Protein AF-0000000067283941 (afdb_homodimer)

InterPro domains:
  IPR054181 Domain of unknown function DUF6888 [PF21828] (2-55)

Nearest PDB structures (foldseek):
  6r60-assembly2_C  TM=7.325E-01  e=3.450E+00  Nostoc punctiforme
  8tid-assembly1_W  TM=6.831E-01  e=4.395E+00  Tetrahymena thermophila
  8a0k-assembly1_A  TM=3.066E-01  e=2.877E+00  Trypanosoma brucei brucei
  8a0k-assembly2_B  TM=4.057E-01  e=4.395E+00  Trypanosoma brucei brucei
  8a0k-assembly3_C  TM=3.028E-01  e=3.665E+00  Trypanosoma brucei brucei

Solvent-accessible surface area (backbone atoms only — not comparable to full-atom values): 6080 Å² total; per-residue (Å²): 140,80,78,39,72,44,25,39,53,41,48,51,53,52,43,36,50,32,29,76,68,66,31,36,37,47,38,43,46,70,41,81,86,79,52,26,39,39,35,31,34,53,95,71,41,36,35,38,29,34,57,82,28,51,74,47,78,87,139,79,79,40,72,44,24,38,53,42,48,54,52,51,42,36,50,32,26,76,68,66,30,36,37,46,37,41,45,70,41,82,87,80,51,27,38,38,35,33,34,55,93,72,40,36,36,38,30,34,56,84,29,52,73,46,78,87

Structure (mmCIF, N/CA/C/O backbone):
data_AF-0000000067283941-model_v1
#
loop_
_entity.id
_entity.type
_entity.pdbx_description
1 polymer 'DUF6888 domain-containing protein'
#
loop_
_atom_site.group_PDB
_atom_site.id
_atom_site.type_symbol
_atom_site.label_atom_id
_atom_site.label_alt_id
_atom_site.label_comp_id
_atom_site.label_asym_id
_atom_site.label_entity_id
_atom_site.label_seq_id
_atom_site.pdbx_PDB_ins_code
_atom_site.Cartn_x
_atom_site.Cartn_y
_atom_site.Cartn_z
_atom_site.occupancy
_atom_site.B_iso_or_equiv
_atom_site.auth_seq_id
_atom_site.auth_comp_id
_atom_site.auth_asym_id
_atom_site.auth_atom_id
_atom_site.pdbx_PDB_model_num
ATOM 1 N N . MET A 1 1 ? 14.352 -8.273 2.916 1 72.06 1 MET A N 1
ATOM 2 C CA . MET A 1 1 ? 14.633 -7.703 1.602 1 72.06 1 MET A CA 1
ATOM 3 C C . MET A 1 1 ? 13.703 -6.531 1.303 1 72.06 1 MET A C 1
ATOM 5 O O . MET A 1 1 ? 12.555 -6.516 1.756 1 72.06 1 MET A O 1
ATOM 9 N N . GLU A 1 2 ? 14.25 -5.492 0.591 1 90.62 2 GLU A N 1
ATOM 10 C CA . GLU A 1 2 ? 13.531 -4.246 0.357 1 90.62 2 GLU A CA 1
ATOM 11 C C . GLU A 1 2 ? 12.969 -4.191 -1.061 1 90.62 2 GLU A C 1
ATOM 13 O O . GLU A 1 2 ? 13.609 -4.656 -2.006 1 90.62 2 GLU A O 1
ATOM 18 N N . PRO A 1 3 ? 11.805 -3.807 -1.253 1 97.5 3 PRO A N 1
ATOM 19 C CA . PRO A 1 3 ? 11.211 -3.646 -2.584 1 97.5 3 PRO A CA 1
ATOM 20 C C . PRO A 1 3 ? 11.984 -2.66 -3.457 1 97.5 3 PRO A C 1
ATOM 22 O O . PRO A 1 3 ? 12.688 -1.788 -2.936 1 97.5 3 PRO A O 1
ATOM 25 N N . THR A 1 4 ? 12 -2.855 -4.754 1 97.69 4 THR A N 1
ATOM 26 C CA . THR A 1 4 ? 12.609 -1.896 -5.672 1 97.69 4 THR A CA 1
ATOM 27 C C . THR A 1 4 ? 11.742 -0.647 -5.801 1 97.69 4 THR A C 1
ATOM 29 O O . THR A 1 4 ? 10.555 -0.67 -5.461 1 97.69 4 THR A O 1
ATOM 32 N N . PRO A 1 5 ? 12.273 0.443 -6.301 1 97.81 5 PRO A N 1
ATOM 33 C CA . PRO A 1 5 ? 11.461 1.637 -6.543 1 97.81 5 PRO A CA 1
ATOM 34 C C . PRO A 1 5 ? 10.312 1.381 -7.516 1 97.81 5 PRO A C 1
ATOM 36 O O . PRO A 1 5 ? 9.219 1.926 -7.344 1 97.81 5 PRO A O 1
ATOM 39 N N . GLU A 1 6 ? 10.602 0.6 -8.492 1 98.38 6 GLU A N 1
ATOM 40 C CA . GLU A 1 6 ? 9.57 0.262 -9.469 1 98.38 6 GLU A CA 1
ATOM 41 C C . GLU A 1 6 ? 8.422 -0.495 -8.812 1 98.38 6 GLU A C 1
ATOM 43 O O . GLU A 1 6 ? 7.25 -0.26 -9.133 1 98.38 6 GLU A O 1
ATOM 48 N N . GLN A 1 7 ? 8.734 -1.436 -7.867 1 98.69 7 GLN A N 1
ATOM 49 C CA . GLN A 1 7 ? 7.723 -2.189 -7.129 1 98.69 7 GLN A CA 1
ATOM 50 C C . GLN A 1 7 ? 6.879 -1.269 -6.25 1 98.69 7 GLN A C 1
ATOM 52 O O . GLN A 1 7 ? 5.656 -1.404 -6.199 1 98.69 7 GLN A O 1
ATOM 57 N N . LEU A 1 8 ? 7.609 -0.373 -5.664 1 98.62 8 LEU A N 1
ATOM 58 C CA . LEU A 1 8 ? 6.934 0.532 -4.742 1 98.62 8 LEU A CA 1
ATOM 59 C C . LEU A 1 8 ? 5.945 1.426 -5.48 1 98.62 8 LEU A C 1
ATOM 61 O O . LEU A 1 8 ? 4.828 1.651 -5.004 1 98.62 8 LEU A O 1
ATOM 65 N N . ARG A 1 9 ? 6.285 1.905 -6.598 1 98.44 9 ARG A N 1
ATOM 66 C CA . ARG A 1 9 ? 5.387 2.734 -7.395 1 98.44 9 ARG A CA 1
ATOM 67 C C . ARG A 1 9 ? 4.176 1.935 -7.867 1 98.44 9 ARG A C 1
ATOM 69 O O . ARG A 1 9 ? 3.049 2.43 -7.84 1 98.44 9 ARG A O 1
ATOM 76 N N . ALA A 1 10 ? 4.441 0.747 -8.328 1 98.69 10 ALA A N 1
ATOM 77 C CA . ALA A 1 10 ? 3.352 -0.113 -8.773 1 98.69 10 ALA A CA 1
ATOM 78 C C . ALA A 1 10 ? 2.396 -0.432 -7.625 1 98.69 10 ALA A C 1
ATOM 80 O O . ALA A 1 10 ? 1.179 -0.45 -7.812 1 98.69 10 ALA A O 1
ATOM 81 N N . LEU A 1 11 ? 2.982 -0.721 -6.461 1 98.81 11 LEU A N 1
ATOM 82 C CA . LEU A 1 11 ? 2.162 -0.968 -5.281 1 98.81 11 LEU A CA 1
ATOM 83 C C . LEU A 1 11 ? 1.251 0.22 -4.992 1 98.81 11 LEU A C 1
ATOM 85 O O . LEU A 1 11 ? 0.044 0.051 -4.801 1 98.81 11 LEU A O 1
ATOM 89 N N . TYR A 1 12 ? 1.774 1.359 -4.973 1 98.81 12 TYR A N 1
ATOM 90 C CA . TYR A 1 12 ? 1.007 2.576 -4.727 1 98.81 12 TYR A CA 1
ATOM 91 C C . TYR A 1 12 ? -0.15 2.699 -5.711 1 98.81 12 TYR A C 1
ATOM 93 O O . TYR A 1 12 ? -1.284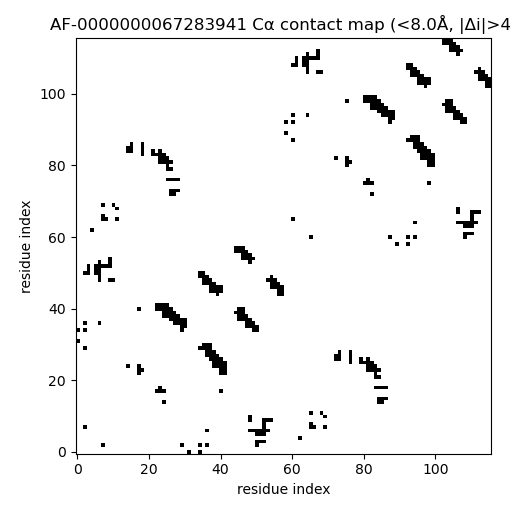 2.977 -5.316 1 98.81 12 TYR A O 1
ATOM 101 N N . ARG A 1 13 ? 0.109 2.477 -6.961 1 98.44 13 ARG A N 1
ATOM 102 C CA . ARG A 1 13 ? -0.922 2.584 -7.988 1 98.44 13 ARG A CA 1
ATOM 103 C C . ARG A 1 13 ? -2.023 1.551 -7.77 1 98.44 13 ARG A C 1
ATOM 105 O O . ARG A 1 13 ? -3.203 1.841 -7.977 1 98.44 13 ARG A O 1
ATOM 112 N N . ARG A 1 14 ? -1.679 0.345 -7.375 1 98.56 14 ARG A N 1
ATOM 113 C CA . ARG A 1 14 ? -2.674 -0.695 -7.133 1 98.56 14 ARG A CA 1
ATOM 114 C C . ARG A 1 14 ? -3.514 -0.374 -5.902 1 98.56 14 ARG A C 1
ATOM 116 O O . ARG A 1 14 ? -4.707 -0.68 -5.863 1 98.56 14 ARG A O 1
ATOM 123 N N . CYS A 1 15 ? -2.803 0.216 -4.879 1 98.81 15 CYS A N 1
ATOM 124 C CA . CYS A 1 15 ? -3.551 0.64 -3.701 1 98.81 15 CYS A CA 1
ATOM 125 C C . CYS A 1 15 ? -4.598 1.684 -4.07 1 98.81 15 CYS A C 1
ATOM 127 O O . CYS A 1 15 ? -5.75 1.591 -3.641 1 98.81 15 CYS A O 1
ATOM 129 N N . ILE A 1 16 ? -4.242 2.643 -4.898 1 98.38 16 ILE A N 1
ATOM 130 C CA . ILE A 1 16 ? -5.16 3.682 -5.348 1 98.38 16 ILE A CA 1
ATOM 131 C C . ILE A 1 16 ? -6.312 3.049 -6.125 1 98.38 16 ILE A C 1
ATOM 133 O O . ILE A 1 16 ? -7.48 3.371 -5.895 1 98.38 16 ILE A O 1
ATOM 137 N N . ALA A 1 17 ? -5.965 2.172 -7.012 1 98.19 17 ALA A N 1
ATOM 138 C CA . ALA A 1 17 ? -6.98 1.508 -7.82 1 98.19 17 ALA A CA 1
ATOM 139 C C . ALA A 1 17 ? -7.977 0.756 -6.941 1 98.19 17 ALA A C 1
ATOM 141 O O . ALA A 1 17 ? -9.188 0.841 -7.148 1 98.19 17 ALA A O 1
ATOM 142 N N . ALA A 1 18 ? -7.43 -0.005 -6 1 98.5 18 ALA A N 1
ATOM 143 C CA . ALA A 1 18 ? -8.297 -0.75 -5.094 1 98.5 18 ALA A CA 1
ATOM 144 C C . ALA A 1 18 ? -9.234 0.189 -4.332 1 98.5 18 ALA A C 1
ATOM 146 O O . ALA A 1 18 ? -10.422 -0.096 -4.176 1 98.5 18 ALA A O 1
ATOM 147 N N . SER A 1 19 ? -8.703 1.307 -3.809 1 98.12 19 SER A N 1
ATOM 148 C CA . SER A 1 19 ? -9.492 2.307 -3.1 1 98.12 19 SER A CA 1
ATOM 149 C C . SER A 1 19 ? -10.594 2.871 -3.992 1 98.12 19 SER A C 1
ATOM 151 O O . SER A 1 19 ? -11.742 3.027 -3.555 1 98.12 19 SER A O 1
ATOM 153 N N . ASN A 1 20 ? -10.234 3.184 -5.258 1 97.88 20 ASN A N 1
ATOM 154 C CA . ASN A 1 20 ? -11.203 3.717 -6.211 1 97.88 20 ASN A CA 1
ATOM 155 C C . ASN A 1 20 ? -12.328 2.727 -6.477 1 97.88 20 ASN A C 1
ATOM 157 O O . ASN A 1 20 ? -13.469 3.129 -6.727 1 97.88 20 ASN A O 1
ATOM 161 N N . MET A 1 21 ? -12.039 1.479 -6.398 1 97.38 21 MET A N 1
ATOM 162 C CA . MET A 1 21 ? -13.023 0.427 -6.652 1 97.38 21 MET A CA 1
ATOM 163 C C . MET A 1 21 ? -13.719 0.012 -5.359 1 97.38 21 MET A C 1
ATOM 165 O O . MET A 1 21 ? -14.531 -0.913 -5.359 1 97.38 21 MET A O 1
ATOM 169 N N . MET A 1 22 ? -13.328 0.654 -4.348 1 97.31 22 MET A N 1
ATOM 170 C CA . MET A 1 22 ? -13.883 0.397 -3.021 1 97.31 22 MET A CA 1
ATOM 171 C C . MET A 1 22 ? -13.672 -1.057 -2.613 1 97.31 22 MET A C 1
ATOM 173 O O . MET A 1 22 ? -14.57 -1.692 -2.068 1 97.31 22 MET A O 1
ATOM 177 N N . GLN A 1 23 ? -12.641 -1.643 -2.949 1 98.38 23 GLN A N 1
ATOM 178 C CA . GLN A 1 23 ? -12.242 -2.99 -2.553 1 98.38 23 GLN A CA 1
ATOM 179 C C . GLN A 1 23 ? -11.164 -2.951 -1.479 1 98.38 23 GLN A C 1
ATOM 181 O O . GLN A 1 23 ? -10.141 -2.275 -1.641 1 98.38 23 GLN A O 1
ATOM 186 N N . PRO A 1 24 ? -11.344 -3.662 -0.416 1 98.69 24 PRO A N 1
ATOM 187 C CA . PRO A 1 24 ? -10.305 -3.682 0.616 1 98.69 24 PRO A CA 1
ATOM 188 C C . PRO A 1 24 ? -9.055 -4.441 0.177 1 98.69 24 PRO A C 1
ATOM 190 O O . PRO A 1 24 ? -9.148 -5.406 -0.584 1 98.69 24 PRO A O 1
ATOM 193 N N . ILE A 1 25 ? -7.922 -3.992 0.598 1 98.88 25 ILE A N 1
ATOM 194 C CA . ILE A 1 25 ? -6.672 -4.734 0.477 1 98.88 25 ILE A CA 1
ATOM 195 C C . ILE A 1 25 ? -6.441 -5.562 1.736 1 98.88 25 ILE A C 1
ATOM 197 O O . ILE A 1 25 ? -6.242 -5.016 2.822 1 98.88 25 ILE A O 1
ATOM 201 N N . ASN A 1 26 ? -6.379 -6.848 1.646 1 98.88 26 ASN A N 1
ATOM 202 C CA . ASN A 1 26 ? -6.414 -7.723 2.812 1 98.88 26 ASN A CA 1
ATOM 203 C C . ASN A 1 26 ? -5.031 -8.281 3.139 1 98.88 26 ASN A C 1
ATOM 205 O O . ASN A 1 26 ? -4.742 -8.586 4.297 1 98.88 26 ASN A O 1
ATOM 209 N N . ILE A 1 27 ? -4.262 -8.414 2.107 1 98.69 27 ILE A N 1
ATOM 210 C CA . ILE A 1 27 ? -2.922 -8.953 2.311 1 98.69 27 ILE A CA 1
ATOM 211 C C . ILE A 1 27 ? -1.923 -8.211 1.431 1 98.69 27 ILE A C 1
ATOM 213 O O . ILE A 1 27 ? -2.203 -7.926 0.263 1 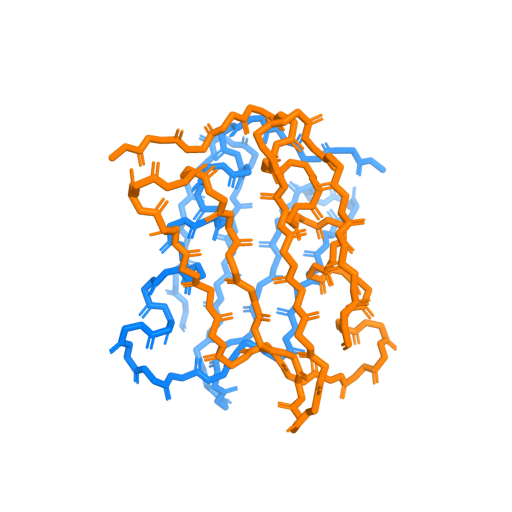98.69 27 ILE A O 1
ATOM 217 N N . VAL A 1 28 ? -0.809 -7.77 1.908 1 98.69 28 VAL A N 1
ATOM 218 C CA . VAL A 1 28 ? 0.398 -7.352 1.202 1 98.69 28 VAL A CA 1
ATOM 219 C C . VAL A 1 28 ? 1.612 -8.078 1.781 1 98.69 28 VAL A C 1
ATOM 221 O O . VAL A 1 28 ? 1.873 -8 2.984 1 98.69 28 VAL A O 1
ATOM 224 N N . ARG A 1 29 ? 2.357 -8.734 0.937 1 97.75 29 ARG A N 1
ATOM 225 C CA . ARG A 1 29 ? 3.518 -9.492 1.387 1 97.75 29 ARG A CA 1
ATOM 226 C C . ARG A 1 29 ? 4.582 -9.562 0.297 1 97.75 29 ARG A C 1
ATOM 228 O O . ARG A 1 29 ? 4.262 -9.539 -0.894 1 97.75 29 ARG A O 1
ATOM 235 N N . MET A 1 30 ? 5.812 -9.609 0.733 1 97.31 30 MET A N 1
ATOM 236 C CA . MET A 1 30 ? 6.902 -9.891 -0.198 1 97.31 30 MET A CA 1
ATOM 237 C C . MET A 1 30 ? 7.355 -11.344 -0.085 1 97.31 30 MET A C 1
ATOM 239 O O . MET A 1 30 ? 7.664 -11.812 1.01 1 97.31 30 MET A O 1
ATOM 243 N N . ASP A 1 31 ? 7.246 -11.984 -1.152 1 95.69 31 ASP A N 1
ATOM 244 C CA . ASP A 1 31 ? 7.859 -13.312 -1.213 1 95.69 31 ASP A CA 1
ATOM 245 C C . ASP A 1 31 ? 9.383 -13.211 -1.305 1 95.69 31 ASP A C 1
ATOM 247 O O . ASP A 1 31 ? 9.914 -12.734 -2.309 1 95.69 31 ASP A O 1
ATOM 251 N N . GLU A 1 32 ? 10.109 -13.664 -0.394 1 92.75 32 GLU A N 1
ATOM 252 C CA . GLU A 1 32 ? 11.547 -13.484 -0.278 1 92.75 32 GLU A CA 1
ATOM 253 C C . GLU A 1 32 ? 12.297 -14.305 -1.33 1 92.75 32 GLU A C 1
ATOM 255 O O . GLU A 1 32 ? 13.43 -13.977 -1.688 1 92.75 32 GLU A O 1
ATOM 260 N N . ARG A 1 33 ? 11.773 -15.336 -1.77 1 94.06 33 ARG A N 1
ATOM 261 C CA . ARG A 1 33 ? 12.438 -16.203 -2.738 1 94.06 33 ARG A CA 1
ATOM 262 C C . ARG A 1 33 ? 12.32 -15.633 -4.148 1 94.06 33 ARG A C 1
ATOM 264 O O . ARG A 1 33 ? 13.305 -15.586 -4.891 1 94.06 33 ARG A O 1
ATOM 271 N N . THR A 1 34 ? 11.164 -15.211 -4.512 1 95.38 34 THR A N 1
ATOM 272 C CA . THR A 1 34 ? 10.922 -14.727 -5.867 1 95.38 34 THR A CA 1
ATOM 273 C C . THR A 1 34 ? 11.047 -13.203 -5.93 1 95.38 34 THR A C 1
ATOM 275 O O . THR A 1 34 ? 11.125 -12.625 -7.016 1 95.38 34 THR A O 1
ATOM 278 N N . LYS A 1 35 ? 11.078 -12.586 -4.797 1 96.62 35 LYS A N 1
ATOM 279 C CA . LYS A 1 35 ? 11.195 -11.141 -4.641 1 96.62 35 LYS A CA 1
ATOM 280 C C . LYS A 1 35 ? 9.992 -10.43 -5.254 1 96.62 35 LYS A C 1
ATOM 282 O O . LYS A 1 35 ? 10.133 -9.359 -5.852 1 96.62 35 LYS A O 1
ATOM 287 N N . ARG A 1 36 ? 8.883 -11.023 -5.281 1 98.06 36 ARG A N 1
ATOM 288 C CA . ARG A 1 36 ? 7.645 -10.414 -5.758 1 98.06 36 ARG A CA 1
ATOM 289 C C . ARG A 1 36 ? 6.777 -9.953 -4.594 1 98.06 36 ARG A C 1
ATOM 291 O O . ARG A 1 36 ? 6.75 -10.594 -3.541 1 98.06 36 ARG A O 1
ATOM 298 N N . ILE A 1 37 ? 6.078 -8.828 -4.781 1 98.75 37 ILE A N 1
ATOM 299 C CA . ILE A 1 37 ? 5.066 -8.406 -3.822 1 98.75 37 ILE A CA 1
ATOM 300 C C . ILE A 1 37 ? 3.717 -9.023 -4.191 1 98.75 37 ILE A C 1
ATOM 302 O O . ILE A 1 37 ? 3.279 -8.93 -5.34 1 98.75 37 ILE A O 1
ATOM 306 N N . PHE A 1 38 ? 3.16 -9.641 -3.285 1 98.62 38 PHE A N 1
ATOM 307 C CA . PHE A 1 38 ? 1.835 -10.234 -3.432 1 98.62 38 PHE A CA 1
ATOM 308 C C . PHE A 1 38 ? 0.79 -9.406 -2.689 1 98.62 38 PHE A C 1
ATOM 310 O O . PHE A 1 38 ? 1.033 -8.945 -1.572 1 98.62 38 PHE A O 1
ATOM 317 N N . MET A 1 39 ? -0.359 -9.141 -3.328 1 98.88 39 MET A N 1
ATOM 318 C CA . MET A 1 39 ? -1.497 -8.453 -2.719 1 98.88 39 MET A CA 1
ATOM 319 C C . MET A 1 39 ? -2.775 -9.266 -2.893 1 98.88 39 MET A C 1
ATOM 321 O O . MET A 1 39 ? -3.02 -9.828 -3.963 1 98.88 39 MET A O 1
ATOM 325 N N . LEU A 1 40 ? -3.566 -9.359 -1.928 1 98.81 40 LEU A N 1
ATOM 326 C CA . LEU A 1 40 ? -4.938 -9.852 -2.014 1 98.81 40 LEU A CA 1
ATOM 327 C C . LEU A 1 40 ? -5.934 -8.711 -1.842 1 98.81 40 LEU A C 1
ATOM 329 O O . LEU A 1 40 ? -5.969 -8.07 -0.792 1 98.81 40 LEU A O 1
ATOM 333 N N . ILE A 1 41 ? -6.672 -8.453 -2.84 1 98.56 41 ILE A N 1
ATOM 334 C CA . ILE A 1 41 ? -7.648 -7.371 -2.875 1 98.56 41 ILE A CA 1
ATOM 335 C C . ILE A 1 41 ? -9.062 -7.949 -2.936 1 98.56 41 ILE A C 1
ATOM 337 O O . ILE A 1 41 ? -9.367 -8.766 -3.807 1 98.56 41 ILE A O 1
ATOM 341 N N . GLY A 1 42 ? -9.852 -7.434 -2.039 1 97.62 42 GLY A N 1
ATOM 342 C CA . GLY A 1 42 ? -11.148 -8.078 -1.909 1 97.62 42 GLY A CA 1
ATOM 343 C C . GLY A 1 42 ? -11.055 -9.555 -1.576 1 97.62 42 GLY A C 1
ATOM 344 O O . GLY A 1 42 ? -10.188 -9.969 -0.799 1 97.62 42 GLY A O 1
ATOM 345 N N . ASP A 1 43 ? -12.008 -10.398 -2.139 1 93.75 43 ASP A N 1
ATOM 346 C CA . ASP A 1 43 ? -12.055 -11.82 -1.812 1 93.75 43 ASP A CA 1
ATOM 347 C C . ASP A 1 43 ? -11.453 -12.656 -2.936 1 93.75 43 ASP A C 1
ATOM 349 O O . ASP A 1 43 ? -11.172 -13.844 -2.746 1 93.75 43 ASP A O 1
ATOM 353 N N . THR A 1 44 ? -11.102 -11.922 -4.035 1 94.31 44 THR A N 1
ATOM 354 C CA . THR A 1 44 ? -10.859 -12.789 -5.188 1 94.31 44 THR A CA 1
ATOM 355 C C . THR A 1 44 ? -9.695 -12.258 -6.023 1 94.31 44 THR A C 1
ATOM 357 O O . THR A 1 44 ? -9.133 -12.992 -6.84 1 94.31 44 THR A O 1
ATOM 360 N N . ILE A 1 45 ? -9.422 -11 -5.91 1 97.44 45 ILE A N 1
ATOM 361 C CA . ILE A 1 45 ? -8.422 -10.414 -6.797 1 97.44 45 ILE A CA 1
ATOM 362 C C . ILE A 1 45 ? -7.023 -10.625 -6.211 1 97.44 45 ILE A C 1
ATOM 364 O O . ILE A 1 45 ? -6.746 -10.195 -5.09 1 97.44 45 ILE A O 1
ATOM 368 N N . GLU A 1 46 ? -6.168 -11.336 -6.914 1 98.38 46 GLU A N 1
ATOM 369 C CA . GLU A 1 46 ? -4.773 -11.523 -6.535 1 98.38 46 GLU A CA 1
ATOM 370 C C . GLU A 1 46 ? -3.838 -10.742 -7.453 1 98.38 46 GLU A C 1
ATOM 372 O O . GLU A 1 46 ? -3.953 -10.828 -8.68 1 98.38 46 GLU A O 1
ATOM 377 N N . VAL A 1 47 ? -2.938 -10.039 -6.84 1 98.75 47 VAL A N 1
ATOM 378 C CA . VAL A 1 47 ? -1.991 -9.227 -7.594 1 98.75 47 VAL A CA 1
ATOM 379 C C . VAL A 1 47 ? -0.562 -9.633 -7.238 1 98.75 47 VAL A C 1
ATOM 381 O O . VAL A 1 47 ? -0.244 -9.859 -6.07 1 98.75 47 VAL A O 1
ATOM 384 N N . GLU A 1 48 ? 0.305 -9.719 -8.242 1 98.75 48 GLU A N 1
ATOM 385 C CA . GLU A 1 48 ? 1.742 -9.891 -8.047 1 98.75 48 GLU A CA 1
ATOM 386 C C . GLU A 1 48 ? 2.529 -8.781 -8.734 1 98.75 48 GLU A C 1
ATOM 388 O O . GLU A 1 48 ? 2.279 -8.461 -9.898 1 98.75 48 GLU A O 1
ATOM 393 N N . ILE A 1 49 ? 3.4 -8.242 -8.062 1 98.81 49 ILE A N 1
ATOM 394 C CA . ILE A 1 49 ? 4.246 -7.184 -8.609 1 98.81 49 ILE A CA 1
ATOM 395 C C . ILE A 1 49 ? 5.691 -7.672 -8.695 1 98.81 49 ILE A C 1
ATOM 397 O O . ILE A 1 49 ? 6.316 -7.965 -7.672 1 98.81 49 ILE A O 1
ATOM 401 N N . PHE A 1 50 ? 6.242 -7.758 -9.797 1 98.62 50 PHE A N 1
ATOM 402 C CA . PHE A 1 50 ? 7.602 -8.227 -10.055 1 98.62 50 PHE A CA 1
ATOM 403 C C . PHE A 1 50 ? 8.617 -7.141 -9.703 1 98.62 50 PHE A C 1
ATOM 405 O O . PHE A 1 50 ? 8.266 -5.965 -9.594 1 98.62 50 PHE A O 1
ATOM 412 N N . PRO A 1 51 ? 9.852 -7.504 -9.578 1 97.94 51 PRO A N 1
ATOM 413 C CA . PRO A 1 51 ? 10.867 -6.539 -9.156 1 97.94 51 PRO A CA 1
ATOM 414 C C . PRO A 1 51 ? 11 -5.359 -10.117 1 97.94 51 PRO A C 1
ATOM 416 O O . PRO A 1 51 ? 11.367 -4.258 -9.703 1 97.94 51 PRO A O 1
ATOM 419 N N . ASN A 1 52 ? 10.742 -5.59 -11.398 1 98.12 52 ASN A N 1
ATOM 420 C CA . ASN A 1 52 ? 10.852 -4.512 -12.375 1 98.12 52 ASN A CA 1
ATOM 421 C C . ASN A 1 52 ? 9.586 -3.666 -12.43 1 98.12 52 ASN A C 1
ATOM 423 O O . ASN A 1 52 ? 9.453 -2.787 -13.281 1 98.12 52 ASN A O 1
ATOM 427 N N . GLY A 1 53 ? 8.594 -3.969 -11.625 1 98.44 53 GLY A N 1
ATOM 428 C CA . GLY A 1 53 ? 7.395 -3.158 -11.516 1 98.44 53 GLY A CA 1
ATOM 429 C C . GLY A 1 53 ? 6.238 -3.695 -12.336 1 98.44 53 GLY A C 1
ATOM 430 O O . GLY A 1 53 ? 5.125 -3.166 -12.266 1 98.44 53 GLY A O 1
ATOM 431 N N . GLU A 1 54 ? 6.547 -4.699 -13.133 1 98.69 54 GLU A N 1
ATOM 432 C CA . GLU A 1 54 ? 5.461 -5.332 -13.875 1 98.69 54 GLU A CA 1
ATOM 433 C C . GLU A 1 54 ? 4.438 -5.957 -12.93 1 98.69 54 GLU A C 1
ATOM 435 O O . GLU A 1 54 ? 4.805 -6.531 -11.898 1 98.69 54 GLU A O 1
ATOM 440 N N . VAL A 1 55 ? 3.186 -5.801 -13.336 1 98.69 55 VAL A N 1
ATOM 441 C CA . VAL A 1 55 ? 2.088 -6.258 -12.492 1 98.69 55 VAL A CA 1
ATOM 442 C C . VAL A 1 55 ? 1.332 -7.387 -13.188 1 98.69 55 VAL A C 1
ATOM 444 O O . VAL A 1 55 ? 0.995 -7.277 -14.375 1 98.69 55 VAL A O 1
ATOM 447 N N . PHE A 1 56 ? 1.065 -8.422 -12.477 1 98.19 56 PHE A N 1
ATOM 448 C CA . PHE A 1 56 ? 0.216 -9.516 -12.93 1 98.19 56 PHE A CA 1
ATOM 449 C C . PHE A 1 56 ? -1.017 -9.648 -12.047 1 98.19 56 PHE A C 1
ATOM 451 O O . PHE A 1 56 ? -0.903 -9.711 -10.82 1 98.19 56 PHE A O 1
ATOM 458 N N . ILE A 1 57 ? -2.193 -9.57 -12.664 1 97.38 57 ILE A N 1
ATOM 459 C CA . ILE A 1 57 ? -3.453 -9.688 -11.938 1 97.38 57 ILE A CA 1
ATOM 460 C C . ILE A 1 57 ? -4.113 -11.023 -12.25 1 97.38 57 ILE A C 1
ATOM 462 O O . ILE A 1 57 ? -4.246 -11.398 -13.422 1 97.38 57 ILE A O 1
ATOM 466 N N . LYS A 1 58 ? -4.379 -11.734 -11.219 1 90.75 58 LYS A N 1
ATOM 467 C CA . LYS A 1 58 ? -5.055 -13.023 -11.352 1 90.75 58 LYS A CA 1
ATOM 468 C C . LYS A 1 58 ? -6.504 -12.93 -10.891 1 90.75 58 LYS A C 1
ATOM 470 O O . LYS A 1 58 ? -6.832 -12.133 -10.008 1 90.75 58 LYS A O 1
ATOM 475 N N . MET B 1 1 ? 0.09 14.094 -8.992 1 72.06 1 MET B N 1
ATOM 476 C CA . MET B 1 1 ? 1.356 14.211 -8.273 1 72.06 1 MET B CA 1
ATOM 477 C C . MET B 1 1 ? 1.828 12.852 -7.781 1 72.06 1 MET B C 1
ATOM 479 O O . MET B 1 1 ? 1.012 11.977 -7.473 1 72.06 1 MET B O 1
ATOM 483 N N . GLU B 1 2 ? 3.188 12.641 -7.777 1 90.56 2 GLU B N 1
ATOM 484 C CA . GLU B 1 2 ? 3.773 11.336 -7.484 1 90.56 2 GLU B CA 1
ATOM 485 C C . GLU B 1 2 ? 4.348 11.289 -6.074 1 90.56 2 GLU B C 1
ATOM 487 O O . GLU B 1 2 ? 4.91 12.281 -5.598 1 90.56 2 GLU B O 1
ATOM 492 N N . PRO B 1 3 ? 4.129 10.32 -5.336 1 97.5 3 PRO B N 1
ATOM 493 C CA . PRO B 1 3 ? 4.711 10.164 -4.004 1 97.5 3 PRO B CA 1
ATOM 494 C C . PRO B 1 3 ? 6.238 10.172 -4.02 1 97.5 3 PRO B C 1
ATOM 496 O O . PRO B 1 3 ? 6.848 9.859 -5.043 1 97.5 3 PRO B O 1
ATOM 499 N N . THR B 1 4 ? 6.859 10.664 -2.977 1 97.69 4 THR B N 1
ATOM 500 C CA . THR B 1 4 ? 8.312 10.594 -2.855 1 97.69 4 THR B CA 1
ATOM 501 C C . THR B 1 4 ? 8.758 9.164 -2.561 1 97.69 4 THR B C 1
ATOM 503 O O . THR B 1 4 ? 7.961 8.336 -2.129 1 97.69 4 THR B O 1
ATOM 506 N N . PRO B 1 5 ? 10.023 8.828 -2.754 1 97.88 5 PRO B N 1
ATOM 507 C CA . PRO B 1 5 ? 10.531 7.504 -2.393 1 97.88 5 PRO B CA 1
ATOM 508 C C . PRO B 1 5 ? 10.359 7.191 -0.908 1 97.88 5 PRO B C 1
ATOM 510 O O . PRO B 1 5 ? 10.062 6.051 -0.542 1 97.88 5 PRO B O 1
ATOM 513 N N . GLU B 1 6 ? 10.562 8.195 -0.12 1 98.38 6 GLU B N 1
ATOM 514 C CA . GLU B 1 6 ? 10.391 8.016 1.318 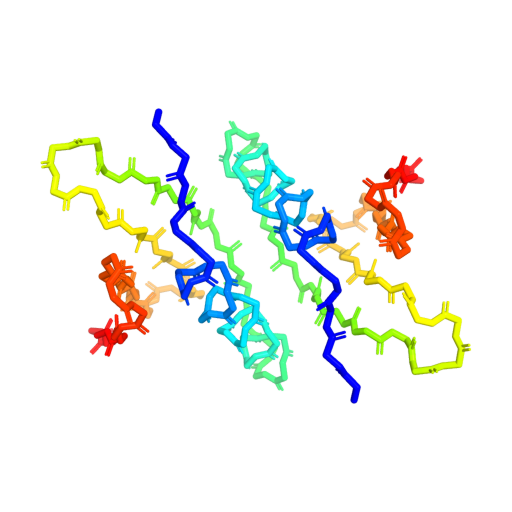1 98.38 6 GLU B CA 1
ATOM 515 C C . GLU B 1 6 ? 8.953 7.652 1.664 1 98.38 6 GLU B C 1
ATOM 517 O O . GLU B 1 6 ? 8.703 6.809 2.529 1 98.38 6 GLU B O 1
ATOM 522 N N . GLN B 1 7 ? 7.949 8.297 0.987 1 98.69 7 GLN B N 1
ATOM 523 C CA . GLN B 1 7 ? 6.535 8.008 1.185 1 98.69 7 GLN B CA 1
ATOM 524 C C . GLN B 1 7 ? 6.199 6.578 0.764 1 98.69 7 GLN B C 1
ATOM 526 O O . GLN B 1 7 ? 5.477 5.871 1.468 1 98.69 7 GLN B O 1
ATOM 531 N N . LEU B 1 8 ? 6.801 6.258 -0.333 1 98.69 8 LEU B N 1
ATOM 532 C CA . LEU B 1 8 ? 6.512 4.938 -0.885 1 98.69 8 LEU B CA 1
ATOM 533 C C . LEU B 1 8 ? 7.027 3.84 0.036 1 98.69 8 LEU B C 1
ATOM 535 O O . LEU B 1 8 ? 6.348 2.836 0.257 1 98.69 8 LEU B O 1
ATOM 539 N N . ARG B 1 9 ? 8.164 3.99 0.577 1 98.44 9 ARG B N 1
ATOM 540 C CA . ARG B 1 9 ? 8.711 3.01 1.507 1 98.44 9 ARG B CA 1
ATOM 541 C C . ARG B 1 9 ? 7.871 2.924 2.775 1 98.44 9 ARG B C 1
ATOM 543 O O . ARG B 1 9 ? 7.617 1.831 3.285 1 98.44 9 ARG B O 1
ATOM 550 N N . ALA B 1 10 ? 7.492 4.07 3.271 1 98.69 10 ALA B N 1
ATOM 551 C CA . ALA B 1 10 ? 6.652 4.094 4.469 1 98.69 10 ALA B CA 1
ATOM 552 C C . ALA B 1 10 ? 5.309 3.42 4.211 1 98.69 10 ALA B C 1
ATOM 554 O O . ALA B 1 10 ? 4.801 2.689 5.062 1 98.69 10 ALA B O 1
ATOM 555 N N . LEU B 1 11 ? 4.73 3.709 3.051 1 98.81 11 LEU B N 1
ATOM 556 C CA . LEU B 1 11 ? 3.479 3.061 2.67 1 98.81 11 LEU B CA 1
ATOM 557 C C . LEU B 1 11 ? 3.631 1.543 2.676 1 98.81 11 LEU B C 1
ATOM 559 O O . LEU B 1 11 ? 2.811 0.835 3.266 1 98.81 11 LEU B O 1
ATOM 563 N N . TYR B 1 12 ? 4.621 1.055 2.061 1 98.81 12 TYR B N 1
ATOM 564 C CA . TYR B 1 12 ? 4.883 -0.379 2.01 1 98.81 12 TYR B CA 1
ATOM 565 C C . TYR B 1 12 ? 4.953 -0.971 3.412 1 98.81 12 TYR B C 1
ATOM 567 O O . TYR B 1 12 ? 4.34 -2.006 3.688 1 98.81 12 TYR B O 1
ATOM 575 N N . ARG B 1 13 ? 5.672 -0.337 4.293 1 98.44 13 ARG B N 1
ATOM 576 C CA . ARG B 1 13 ? 5.82 -0.826 5.656 1 98.44 13 ARG B CA 1
ATOM 577 C C . ARG B 1 13 ? 4.48 -0.847 6.383 1 98.44 13 ARG B C 1
ATOM 579 O O . ARG B 1 13 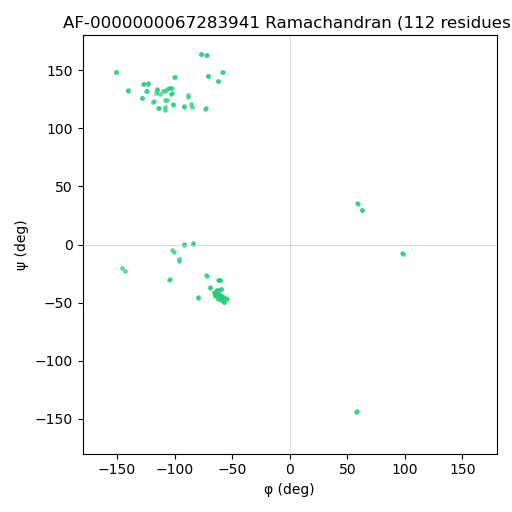? 4.199 -1.767 7.152 1 98.44 13 ARG B O 1
ATOM 586 N N . ARG B 1 14 ? 3.637 0.161 6.172 1 98.56 14 ARG B N 1
ATOM 587 C CA . ARG B 1 14 ? 2.328 0.205 6.816 1 98.56 14 ARG B CA 1
ATOM 588 C C . ARG B 1 14 ? 1.407 -0.875 6.262 1 98.56 14 ARG B C 1
ATOM 590 O O . ARG B 1 14 ? 0.59 -1.438 6.996 1 98.56 14 ARG B O 1
ATOM 597 N N . CYS B 1 15 ? 1.552 -1.104 4.91 1 98.81 15 CYS B N 1
ATOM 598 C CA . CYS B 1 15 ? 0.777 -2.189 4.32 1 98.81 15 CYS B CA 1
ATOM 599 C C . CYS B 1 15 ? 1.146 -3.527 4.953 1 98.81 15 CYS B C 1
ATOM 601 O O . CYS B 1 15 ? 0.266 -4.312 5.309 1 98.81 15 CYS B O 1
ATOM 603 N N . ILE B 1 16 ? 2.432 -3.781 5.145 1 98.44 16 ILE B N 1
ATOM 604 C CA . ILE B 1 16 ? 2.91 -5.012 5.766 1 98.44 16 ILE B CA 1
ATOM 605 C C . ILE B 1 16 ? 2.381 -5.109 7.195 1 98.44 16 ILE B C 1
ATOM 607 O O . ILE B 1 16 ? 1.881 -6.156 7.609 1 98.44 16 ILE B O 1
ATOM 611 N N . ALA B 1 17 ? 2.488 -4.031 7.902 1 98.19 17 ALA B N 1
ATOM 612 C CA . ALA B 1 17 ? 2.02 -4.012 9.289 1 98.19 17 ALA B CA 1
ATOM 613 C C . ALA B 1 17 ? 0.531 -4.336 9.367 1 98.19 17 ALA B C 1
ATOM 615 O O . ALA B 1 17 ? 0.108 -5.137 10.203 1 98.19 17 ALA B O 1
ATOM 616 N N . ALA B 1 18 ? -0.238 -3.674 8.508 1 98.5 18 ALA B N 1
ATOM 617 C CA . ALA B 1 18 ? -1.676 -3.928 8.492 1 98.5 18 ALA B CA 1
ATOM 618 C C . ALA B 1 18 ? -1.971 -5.398 8.203 1 98.5 18 ALA B C 1
ATOM 620 O O . ALA B 1 18 ? -2.832 -6.004 8.844 1 98.5 18 ALA B O 1
ATOM 621 N N . SER B 1 19 ? -1.293 -5.98 7.219 1 98.12 19 SER B N 1
ATOM 622 C CA . SER B 1 19 ? -1.451 -7.391 6.875 1 98.12 19 SER B CA 1
ATOM 623 C C . SER B 1 19 ? -1.111 -8.289 8.055 1 98.12 19 SER B C 1
ATOM 625 O O . SER B 1 19 ? -1.833 -9.25 8.344 1 98.12 19 SER B O 1
ATOM 627 N N . ASN B 1 20 ? 0.016 -7.969 8.734 1 97.88 20 ASN B N 1
ATOM 628 C CA . ASN B 1 20 ? 0.439 -8.742 9.898 1 97.88 20 ASN B CA 1
ATOM 629 C C . ASN B 1 20 ? -0.604 -8.695 11.008 1 97.88 20 ASN B C 1
ATOM 631 O O . ASN B 1 20 ? -0.761 -9.664 11.758 1 97.88 20 ASN B O 1
ATOM 635 N N . MET B 1 21 ? -1.312 -7.637 11.094 1 97.38 21 MET B N 1
ATOM 636 C CA . MET B 1 21 ? -2.33 -7.453 12.125 1 97.38 21 MET B CA 1
ATOM 637 C C . MET B 1 21 ? -3.693 -7.93 11.633 1 97.38 21 MET B C 1
ATOM 639 O O . MET B 1 21 ? -4.695 -7.789 12.336 1 97.38 21 MET B O 1
ATOM 643 N N . MET B 1 22 ? -3.684 -8.383 10.453 1 97.25 22 MET B N 1
ATOM 644 C CA . MET B 1 22 ? -4.898 -8.883 9.812 1 97.25 22 MET B CA 1
ATOM 645 C C . MET B 1 22 ? -5.961 -7.789 9.742 1 97.25 22 MET B C 1
ATOM 647 O O . MET B 1 22 ? -7.137 -8.047 10.008 1 97.25 22 MET B O 1
ATOM 651 N N . GLN B 1 23 ? -5.633 -6.617 9.57 1 98.44 23 GLN B N 1
ATOM 652 C CA . GLN B 1 23 ? -6.535 -5.484 9.367 1 98.44 23 GLN B CA 1
ATOM 653 C C . GLN B 1 23 ? -6.594 -5.078 7.902 1 98.44 23 GLN B C 1
ATOM 655 O O . GLN B 1 23 ? -5.559 -4.867 7.266 1 98.44 23 GLN B O 1
ATOM 660 N N . PRO B 1 24 ? -7.75 -4.938 7.367 1 98.69 24 PRO B N 1
ATOM 661 C CA . PRO B 1 24 ? -7.852 -4.508 5.973 1 98.69 24 PRO B CA 1
ATOM 662 C C . PRO B 1 24 ? -7.469 -3.045 5.773 1 98.69 24 PRO B C 1
ATOM 664 O O . PRO B 1 24 ? -7.707 -2.217 6.656 1 98.69 24 PRO B O 1
ATOM 667 N N . ILE B 1 25 ? -6.863 -2.748 4.68 1 98.88 25 ILE B N 1
ATOM 668 C CA . ILE B 1 25 ? 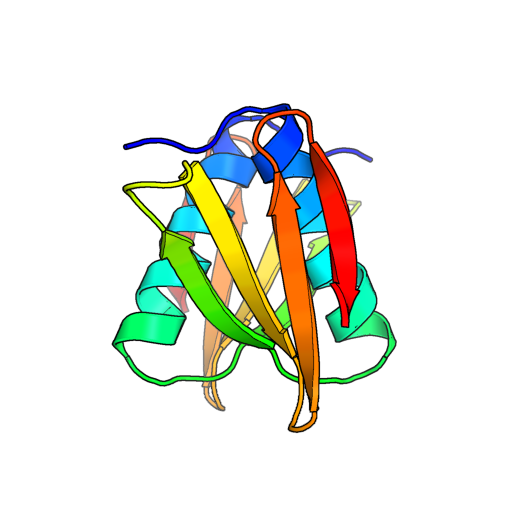-6.652 -1.377 4.227 1 98.88 25 ILE B CA 1
ATOM 669 C C . ILE B 1 25 ? -7.805 -0.95 3.322 1 98.88 25 ILE B C 1
ATOM 671 O O . ILE B 1 25 ? -7.988 -1.506 2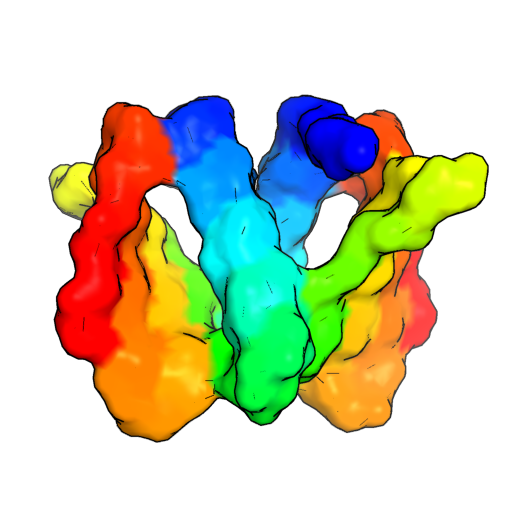.236 1 98.88 25 ILE B O 1
ATOM 675 N N . ASN B 1 26 ? -8.531 0.042 3.664 1 98.88 26 ASN B N 1
ATOM 676 C CA . ASN B 1 26 ? -9.797 0.354 3 1 98.88 26 ASN B CA 1
ATOM 677 C C . ASN B 1 26 ? -9.656 1.562 2.078 1 98.88 26 ASN B C 1
ATOM 679 O O . ASN B 1 26 ? -10.383 1.673 1.083 1 98.88 26 ASN B O 1
ATOM 683 N N . ILE B 1 27 ? -8.773 2.426 2.467 1 98.69 27 ILE B N 1
ATOM 684 C CA . ILE B 1 27 ? -8.578 3.627 1.662 1 98.69 27 ILE B CA 1
ATOM 685 C C . ILE B 1 27 ? -7.09 3.961 1.592 1 98.69 27 ILE B C 1
ATOM 687 O O . ILE B 1 27 ? -6.379 3.883 2.598 1 98.69 27 ILE B O 1
ATOM 691 N N . VAL B 1 28 ? -6.527 4.246 0.47 1 98.69 28 VAL B N 1
ATOM 692 C CA . VAL B 1 28 ? -5.25 4.906 0.222 1 98.69 28 VAL B CA 1
ATOM 693 C C . VAL B 1 28 ? -5.449 6.062 -0.752 1 98.69 28 VAL B C 1
ATOM 695 O O . VAL B 1 28 ? -5.957 5.871 -1.859 1 98.69 28 VAL B O 1
ATOM 698 N N . ARG B 1 29 ? -5.016 7.23 -0.354 1 97.69 29 ARG B N 1
ATOM 699 C CA . ARG B 1 29 ? -5.195 8.414 -1.186 1 97.69 29 ARG B CA 1
ATOM 700 C C . ARG B 1 29 ? -4.082 9.43 -0.942 1 97.69 29 ARG B C 1
ATOM 702 O O . ARG B 1 29 ? -3.533 9.5 0.158 1 97.69 29 ARG B O 1
ATOM 709 N N . MET B 1 30 ? -3.752 10.148 -1.977 1 97.38 30 MET B N 1
ATOM 710 C CA . MET B 1 30 ? -2.857 11.289 -1.818 1 97.38 30 MET B CA 1
ATOM 711 C C . MET B 1 30 ? -3.643 12.602 -1.801 1 97.38 30 MET B C 1
ATOM 713 O O . MET B 1 30 ? -4.434 12.867 -2.707 1 97.38 30 MET B O 1
ATOM 717 N N . ASP B 1 31 ? -3.498 13.25 -0.74 1 95.69 31 ASP B N 1
ATOM 718 C CA . ASP B 1 31 ? -4.023 14.609 -0.712 1 95.69 31 ASP B CA 1
ATOM 719 C C . ASP B 1 31 ? -3.156 15.555 -1.545 1 95.69 31 ASP B C 1
ATOM 721 O O . ASP B 1 31 ? -2.002 15.812 -1.198 1 95.69 31 ASP B O 1
ATOM 725 N N . GLU B 1 32 ? -3.627 16.141 -2.561 1 92.88 32 GLU B N 1
ATOM 726 C CA . GLU B 1 32 ? -2.865 16.906 -3.533 1 92.88 32 GLU B CA 1
ATOM 727 C C . GLU B 1 32 ? -2.412 18.25 -2.941 1 92.88 32 GLU B C 1
ATOM 729 O O . GLU B 1 32 ? -1.436 18.828 -3.406 1 92.88 32 GLU B O 1
ATOM 734 N N . ARG B 1 33 ? -3.098 18.75 -2.021 1 94.12 33 ARG B N 1
ATOM 735 C CA . ARG B 1 33 ? -2.764 20.047 -1.434 1 94.12 33 ARG B CA 1
ATOM 736 C C . ARG B 1 33 ? -1.634 19.906 -0.419 1 94.12 33 ARG B C 1
ATOM 738 O O . ARG B 1 33 ? -0.683 20.703 -0.433 1 94.12 33 ARG B O 1
ATOM 745 N N . THR B 1 34 ? -1.704 18.938 0.413 1 95.31 34 THR B N 1
ATOM 746 C CA . THR B 1 34 ? -0.726 18.766 1.481 1 95.31 34 THR B CA 1
ATOM 747 C C . THR B 1 34 ? 0.355 17.781 1.068 1 95.31 34 THR B C 1
ATOM 749 O O . THR B 1 34 ? 1.399 17.688 1.717 1 95.31 34 THR B O 1
ATOM 752 N N . LYS B 1 35 ? 0.099 17.078 0.026 1 96.69 35 LYS B N 1
ATOM 753 C CA . LYS B 1 35 ? 0.996 16.062 -0.528 1 96.69 35 LYS B CA 1
ATOM 754 C C . LYS B 1 35 ? 1.22 14.93 0.462 1 96.69 35 LYS B C 1
ATOM 756 O O . LYS B 1 35 ? 2.326 14.398 0.564 1 96.69 35 LYS B O 1
ATOM 761 N N . ARG B 1 36 ? 0.316 14.641 1.285 1 98.06 36 ARG B N 1
ATOM 762 C CA . ARG B 1 36 ? 0.373 13.523 2.219 1 98.06 36 ARG B CA 1
ATOM 763 C C . ARG B 1 36 ? -0.436 12.336 1.702 1 98.06 36 ARG B C 1
ATOM 765 O O . ARG B 1 36 ? -1.474 12.516 1.062 1 98.06 36 ARG B O 1
ATOM 772 N N . ILE B 1 37 ? 0.061 11.133 1.959 1 98.75 37 ILE B N 1
ATOM 773 C CA . ILE B 1 37 ? -0.727 9.938 1.695 1 98.75 37 ILE B CA 1
ATOM 774 C C . ILE B 1 37 ? -1.584 9.602 2.914 1 98.75 37 ILE B C 1
ATOM 776 O O . ILE B 1 37 ? -1.079 9.547 4.039 1 98.75 37 ILE B O 1
ATOM 780 N N . PHE B 1 38 ? -2.787 9.43 2.689 1 98.62 38 PHE B N 1
ATOM 781 C CA . PHE B 1 38 ? -3.748 9.039 3.715 1 98.62 38 PHE B CA 1
ATOM 782 C C . PHE B 1 38 ? -4.168 7.582 3.537 1 98.62 38 PHE B C 1
ATOM 784 O O . PHE B 1 38 ? -4.398 7.129 2.414 1 98.62 38 PHE B O 1
ATOM 791 N N . MET B 1 39 ? -4.191 6.816 4.637 1 98.88 39 MET B N 1
ATOM 792 C CA . MET B 1 39 ? -4.672 5.438 4.648 1 98.88 39 MET B CA 1
ATOM 793 C C . MET B 1 39 ? -5.734 5.238 5.723 1 98.88 39 MET B C 1
ATOM 795 O O . MET B 1 39 ? -5.602 5.758 6.836 1 98.88 39 MET B O 1
ATOM 799 N N . LEU B 1 40 ? -6.73 4.562 5.453 1 98.75 40 LEU B N 1
ATOM 800 C CA . LEU B 1 40 ? -7.68 4.051 6.434 1 98.75 40 LEU B CA 1
ATOM 801 C C . LEU B 1 40 ? -7.531 2.539 6.59 1 98.75 40 LEU B C 1
ATOM 803 O O . LEU B 1 40 ? -7.719 1.789 5.633 1 98.75 40 LEU B O 1
ATOM 807 N N . ILE B 1 41 ? -7.188 2.121 7.75 1 98.56 41 ILE B N 1
ATOM 808 C CA . ILE B 1 41 ? -6.926 0.721 8.062 1 98.56 41 ILE B CA 1
ATOM 809 C C . ILE B 1 41 ? -7.949 0.224 9.086 1 98.56 41 ILE B C 1
ATOM 811 O O . ILE B 1 41 ? -8.133 0.838 10.141 1 98.56 41 ILE B O 1
ATOM 815 N N . GLY B 1 42 ? -8.508 -0.893 8.742 1 97.62 42 GLY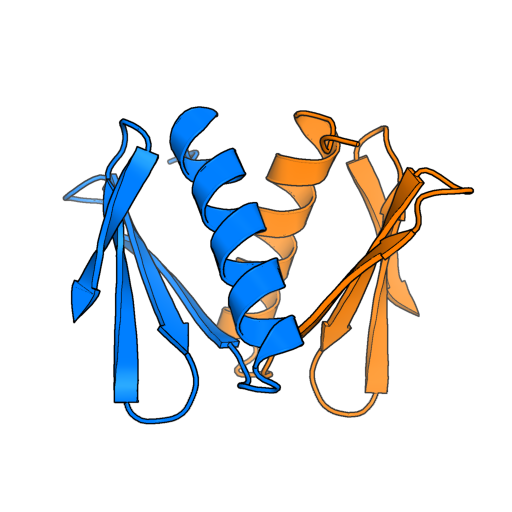 B N 1
ATOM 816 C CA . GLY B 1 42 ? -9.602 -1.355 9.594 1 97.62 42 GLY B CA 1
ATOM 817 C C . GLY B 1 42 ? -10.742 -0.359 9.695 1 97.62 42 GLY B C 1
ATOM 818 O O . GLY B 1 42 ? -11.094 0.295 8.711 1 97.62 42 GLY B O 1
ATOM 819 N N . ASP B 1 43 ? -11.375 -0.254 10.938 1 93.31 43 ASP B N 1
ATOM 820 C CA . ASP B 1 43 ? -12.539 0.603 11.117 1 93.31 43 ASP B CA 1
ATOM 821 C C . ASP B 1 43 ? -12.156 1.921 11.781 1 93.31 43 ASP B C 1
ATOM 823 O O . ASP B 1 43 ? -12.938 2.877 11.773 1 93.31 43 ASP B O 1
ATOM 827 N N . THR B 1 44 ? -10.859 1.98 12.195 1 93.56 44 THR B N 1
ATOM 828 C CA . THR B 1 44 ? -10.648 3.092 13.117 1 93.56 44 THR B CA 1
ATOM 829 C C . THR B 1 44 ? -9.266 3.695 12.93 1 93.56 44 THR B C 1
ATOM 831 O O . THR B 1 44 ? -8.992 4.801 13.398 1 93.56 44 THR B O 1
ATOM 834 N N . ILE B 1 45 ? -8.391 2.943 12.344 1 97.44 45 ILE B N 1
ATOM 835 C CA . ILE B 1 45 ? -7.012 3.408 12.297 1 97.44 45 ILE B CA 1
ATOM 836 C C . ILE B 1 45 ? -6.816 4.32 11.086 1 97.44 45 ILE B C 1
ATOM 838 O O . ILE B 1 45 ? -7.082 3.918 9.953 1 97.44 45 ILE B O 1
ATOM 842 N N . GLU B 1 46 ? -6.426 5.535 11.297 1 98.38 46 GLU B N 1
ATOM 843 C CA . GLU B 1 46 ? -6.078 6.48 10.242 1 98.38 46 GLU B CA 1
ATOM 844 C C . GLU B 1 46 ? -4.578 6.758 10.227 1 98.38 46 GLU B C 1
ATOM 846 O O . GLU B 1 46 ? -3.982 7.055 11.258 1 98.38 46 GLU B O 1
ATOM 851 N N . VAL B 1 47 ? -4.043 6.684 9.062 1 98.75 47 VAL B N 1
ATOM 852 C CA . VAL B 1 47 ? -2.611 6.902 8.898 1 98.75 47 VAL B CA 1
ATOM 853 C C . VAL B 1 47 ? -2.371 8.039 7.902 1 98.75 47 VAL B C 1
ATOM 855 O O . VAL B 1 47 ? -3.031 8.109 6.863 1 98.75 47 VAL B O 1
ATOM 858 N N . GLU B 1 48 ? -1.393 8.898 8.211 1 98.75 48 GLU B N 1
ATOM 859 C CA . GLU B 1 48 ? -0.901 9.906 7.277 1 98.75 48 GLU B CA 1
ATOM 860 C C . GLU B 1 48 ? 0.606 9.789 7.074 1 98.75 48 GLU B C 1
ATOM 862 O O . GLU B 1 48 ? 1.361 9.68 8.047 1 98.75 48 GLU B O 1
ATOM 867 N N . ILE B 1 49 ? 1.008 9.805 5.906 1 98.81 49 ILE B N 1
ATOM 868 C CA . ILE B 1 49 ? 2.428 9.734 5.582 1 98.81 49 ILE B CA 1
ATOM 869 C C . ILE B 1 49 ? 2.879 11.039 4.934 1 98.81 49 ILE B C 1
ATOM 871 O O . ILE B 1 49 ? 2.41 11.391 3.852 1 98.81 49 ILE B O 1
ATOM 875 N N . PHE B 1 50 ? 3.736 11.727 5.504 1 98.62 50 PHE B N 1
ATOM 876 C CA . PHE B 1 50 ? 4.258 13 5.031 1 98.62 50 PHE B CA 1
ATOM 877 C C . PHE B 1 50 ? 5.262 12.789 3.9 1 98.62 50 PHE B C 1
ATOM 879 O O . PHE B 1 50 ? 5.789 11.695 3.73 1 98.62 50 PHE B O 1
ATOM 886 N N . PRO B 1 51 ? 5.574 13.805 3.158 1 97.88 51 PRO B N 1
ATOM 887 C CA . PRO B 1 51 ? 6.461 13.656 2.004 1 97.88 51 PRO B CA 1
ATOM 888 C C . PRO B 1 51 ? 7.844 13.141 2.385 1 97.88 51 PRO B C 1
ATOM 890 O O . PRO B 1 51 ? 8.508 12.477 1.576 1 97.88 51 PRO B O 1
ATOM 893 N N . ASN B 1 52 ? 8.297 13.477 3.602 1 98.06 52 ASN B N 1
ATOM 894 C CA . ASN B 1 52 ? 9.617 13.023 4.027 1 98.06 52 ASN B CA 1
ATOM 895 C C . ASN B 1 52 ? 9.562 11.602 4.594 1 98.06 52 ASN B C 1
ATOM 897 O O . ASN B 1 52 ? 10.562 11.102 5.117 1 98.06 52 ASN B O 1
ATOM 901 N N . GLY B 1 53 ? 8.414 10.969 4.617 1 98.44 53 GLY B N 1
ATOM 902 C CA . GLY B 1 53 ? 8.273 9.578 5.027 1 98.44 53 GLY B CA 1
ATOM 903 C C . GLY B 1 53 ? 7.832 9.422 6.469 1 98.44 53 GLY B C 1
ATOM 904 O O . GLY B 1 53 ? 7.578 8.305 6.93 1 98.44 53 GLY B O 1
ATOM 905 N N . GLU B 1 54 ? 7.801 10.555 7.148 1 98.69 54 GLU B N 1
ATOM 906 C CA . GLU B 1 54 ? 7.277 10.492 8.508 1 98.69 54 GLU B CA 1
ATOM 907 C C . GLU B 1 54 ? 5.82 10.047 8.523 1 98.69 54 GLU B C 1
ATOM 909 O O . GLU B 1 54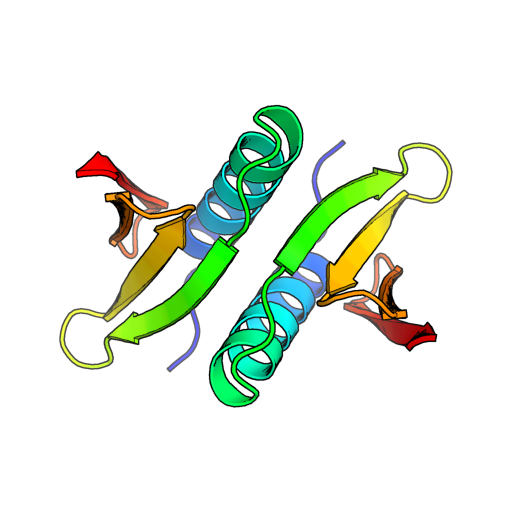 ? 5.031 10.445 7.668 1 98.69 54 GLU B O 1
ATOM 914 N N . VAL B 1 55 ? 5.531 9.219 9.523 1 98.75 55 VAL B N 1
ATOM 915 C CA . VAL B 1 55 ? 4.203 8.625 9.617 1 98.75 55 VAL B CA 1
ATOM 916 C C . VAL B 1 55 ? 3.504 9.125 10.883 1 98.75 55 VAL B C 1
ATOM 918 O O . VAL B 1 55 ? 4.09 9.117 11.961 1 98.75 55 VAL B O 1
ATOM 921 N N . PHE B 1 56 ? 2.279 9.508 10.734 1 98.19 56 PHE B N 1
ATOM 922 C CA . PHE B 1 56 ? 1.413 9.859 11.859 1 98.19 56 PHE B CA 1
ATOM 923 C C . PHE B 1 56 ? 0.201 8.938 11.906 1 98.19 56 PHE B C 1
ATOM 925 O O . PHE B 1 56 ? -0.482 8.742 10.898 1 98.19 56 PHE B O 1
ATOM 932 N N . ILE B 1 57 ? 0.017 8.258 13.023 1 97.25 57 ILE B N 1
ATOM 933 C CA . ILE B 1 57 ? -1.108 7.348 13.219 1 97.25 57 ILE B CA 1
ATOM 934 C C . ILE B 1 57 ? -2.115 7.973 14.18 1 97.25 57 ILE B C 1
ATOM 936 O O . ILE B 1 57 ? -1.745 8.422 15.273 1 97.25 57 ILE B O 1
ATOM 940 N N . LYS B 1 58 ? -3.273 8.039 13.688 1 90 58 LYS B N 1
ATOM 941 C CA . LYS B 1 58 ? -4.355 8.57 14.508 1 90 58 LYS B CA 1
ATOM 942 C C . LYS B 1 58 ? -5.285 7.449 14.977 1 90 58 LYS B C 1
ATOM 944 O O . LYS B 1 58 ? -5.469 6.453 14.281 1 90 58 LYS B O 1
#

Foldseek 3Di:
DDAAPLQVVLVVVVVVVLVVVVWDWDDWDADPVQRWIWIDTHPDWIWIAHRNNDIDID/DDAAPLQVVLVVVVVVVLVVVVWDWDDWDADPVQRWIWIDTHPDWIWIAHRNNDIDID

pLDDT: mean 97.15, std 3.84, range [72.06, 98.88]

Organism: NCBI:txid741277

Radius of gyration: 12.89 Å; Cα contacts (8 Å, |Δi|>4): 240; chains: 2; bounding box: 28×36×28 Å

Secondary structure (DSSP, 8-state):
-PPPHHHHHHHHHHHHHHHHTTPPEEEEEEETTTTEEEEEETTTEEEEE-TTS-EEE-/-PPPHHHHHHHHHHHHHHHHTTPPEEEEEEETTTTEEEEEETTTEEEEE-TTS-EEE-

Sequence (116 aa):
MEPTPEQLRALYRRCIAASNMMQPINIVRMDERTKRIFMLIGDTIEVEIFPNGEVFIKMEPTPEQLRALYRRCIAASNMMQPINIVRMDERTKRIFMLIGDTIEVEIFPNGEVFIK